Protein AF-A0A2E3BRX8-F1 (afdb_monomer_lite)

Radius of gyration: 14.37 Å; chains: 1; bounding box: 30×25×40 Å

Foldseek 3Di:
DDDPPDDWDKDWDFDWDADPVRDTDTDTDIDTPDDDDDDDDDDDDDPPGDDPVNSVVD

pLDDT: mean 86.49, std 7.49, range [67.56, 96.62]

Secondary structure (DSSP, 8-state):
---TTS---EEEEEEEEE-TTS-EEEEEEEEESSSS----------TT-S-HHHHHH-

Structure (mmCIF, N/CA/C/O backbone):
data_AF-A0A2E3BRX8-F1
#
_entry.id   AF-A0A2E3BRX8-F1
#
loop_
_atom_site.group_PDB
_atom_site.id
_atom_site.type_symbol
_atom_site.label_atom_id
_atom_site.label_alt_id
_atom_site.label_comp_id
_atom_site.label_asym_id
_atom_site.label_entity_id
_atom_site.label_seq_id
_atom_site.pdbx_PDB_ins_code
_atom_site.Cartn_x
_atom_site.Cartn_y
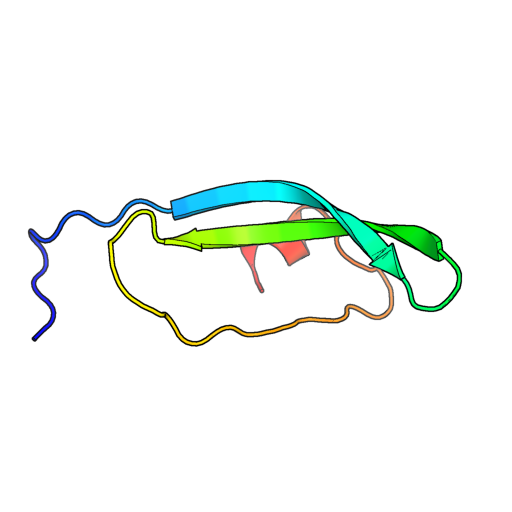_atom_site.Cartn_z
_atom_site.occupancy
_atom_site.B_iso_or_equiv
_atom_site.auth_seq_id
_atom_site.auth_comp_id
_atom_site.auth_asym_id
_atom_site.auth_atom_id
_atom_site.pdbx_PDB_model_num
ATOM 1 N N . MET A 1 1 ? -20.716 -2.822 14.096 1.00 70.75 1 MET A N 1
ATOM 2 C CA . MET A 1 1 ? -20.710 -1.358 14.303 1.00 70.75 1 MET A CA 1
ATOM 3 C C . MET A 1 1 ? -19.321 -0.973 14.762 1.00 70.75 1 MET A C 1
ATOM 5 O O . MET A 1 1 ? -18.727 -1.756 15.487 1.00 70.75 1 MET A O 1
ATOM 9 N N . TYR A 1 2 ? -18.820 0.164 14.292 1.00 77.31 2 TYR A N 1
ATOM 10 C CA . TYR A 1 2 ? -17.525 0.727 14.674 1.00 77.31 2 TYR A CA 1
ATOM 11 C C . TYR A 1 2 ? -17.597 1.331 16.088 1.00 77.31 2 TYR A C 1
ATOM 13 O O . TYR A 1 2 ? -18.610 1.958 16.411 1.00 77.31 2 TYR A O 1
ATOM 21 N N . THR A 1 3 ? -16.562 1.153 16.913 1.00 84.62 3 THR A N 1
ATOM 22 C CA . THR A 1 3 ? -16.443 1.767 18.248 1.00 84.62 3 THR A CA 1
ATOM 23 C C . THR A 1 3 ? -15.052 2.370 18.428 1.00 84.62 3 THR A C 1
ATOM 25 O O . THR A 1 3 ? -14.077 1.873 17.879 1.00 84.62 3 THR A O 1
ATOM 28 N N . THR A 1 4 ? -14.950 3.459 19.189 1.00 84.06 4 THR A N 1
ATOM 29 C CA . THR A 1 4 ? -13.705 4.241 19.320 1.00 84.06 4 THR A CA 1
ATOM 30 C C . THR A 1 4 ? -12.626 3.567 20.169 1.00 84.06 4 THR A C 1
ATOM 32 O O . THR A 1 4 ? -11.497 4.035 20.216 1.00 84.06 4 THR A O 1
ATOM 35 N N . ASP A 1 5 ? -12.981 2.512 20.895 1.00 84.44 5 ASP A N 1
ATOM 36 C CA . ASP A 1 5 ? -12.081 1.675 21.690 1.00 84.44 5 ASP A CA 1
ATOM 37 C C . ASP A 1 5 ? -11.596 0.434 20.922 1.00 84.44 5 ASP A C 1
ATOM 39 O O . ASP A 1 5 ? -10.785 -0.340 21.437 1.00 84.44 5 ASP A O 1
ATOM 43 N N . GLN A 1 6 ? -12.079 0.235 19.692 1.00 83.44 6 GLN A N 1
ATOM 44 C CA . GLN A 1 6 ? -11.627 -0.850 18.840 1.00 83.44 6 GLN A CA 1
ATOM 45 C C . GLN A 1 6 ? -10.152 -0.645 18.475 1.00 83.44 6 GLN A C 1
ATOM 47 O O . GLN A 1 6 ? -9.715 0.447 18.123 1.00 83.44 6 GLN A O 1
ATOM 52 N N . PHE A 1 7 ? -9.370 -1.724 18.535 1.00 80.69 7 PHE A N 1
ATOM 53 C CA . PHE A 1 7 ? -7.988 -1.676 18.080 1.00 80.69 7 PHE A CA 1
ATOM 54 C C . PHE A 1 7 ? -7.926 -1.392 16.573 1.00 80.69 7 PHE A C 1
ATOM 56 O O . PHE A 1 7 ? -8.394 -2.192 15.757 1.00 80.69 7 PHE A O 1
ATOM 63 N N . GLU A 1 8 ? -7.281 -0.282 16.224 1.00 83.00 8 GLU A N 1
ATOM 64 C CA . GLU A 1 8 ? -6.986 0.129 14.857 1.00 83.00 8 GLU A CA 1
ATOM 65 C C . GLU A 1 8 ? -5.477 0.216 14.664 1.00 83.00 8 GLU A C 1
ATOM 67 O O . GLU A 1 8 ? -4.827 1.200 15.006 1.00 83.00 8 GLU A O 1
ATOM 72 N N . GLY A 1 9 ? -4.912 -0.858 14.122 1.00 88.44 9 GLY A N 1
ATOM 73 C CA . GLY A 1 9 ? -3.538 -0.870 13.639 1.00 88.44 9 GLY A CA 1
ATOM 74 C C . GLY A 1 9 ? -3.513 -0.748 12.123 1.00 88.44 9 GLY A C 1
ATOM 75 O O . GLY A 1 9 ? -4.273 -1.439 11.440 1.00 88.44 9 GLY A O 1
ATOM 76 N N . ILE A 1 10 ? -2.602 0.069 11.601 1.00 92.06 10 ILE A N 1
ATOM 77 C CA . ILE A 1 10 ? -2.233 0.090 10.185 1.00 92.06 10 ILE A CA 1
ATOM 78 C C . ILE A 1 10 ? -0.758 -0.282 10.090 1.00 92.06 10 ILE A C 1
ATOM 80 O O . ILE A 1 10 ? 0.071 0.232 10.840 1.00 92.06 10 ILE A O 1
ATOM 84 N N . ILE A 1 11 ? -0.436 -1.167 9.152 1.00 93.12 11 ILE A N 1
ATOM 85 C CA . ILE A 1 11 ? 0.936 -1.359 8.690 1.00 93.12 11 ILE A CA 1
ATOM 86 C C . ILE A 1 11 ? 1.062 -0.711 7.318 1.00 93.12 11 ILE A C 1
ATOM 88 O O . ILE A 1 11 ? 0.194 -0.906 6.465 1.00 93.12 11 ILE A O 1
ATOM 92 N N . ALA A 1 12 ? 2.114 0.082 7.134 1.00 92.75 12 ALA A N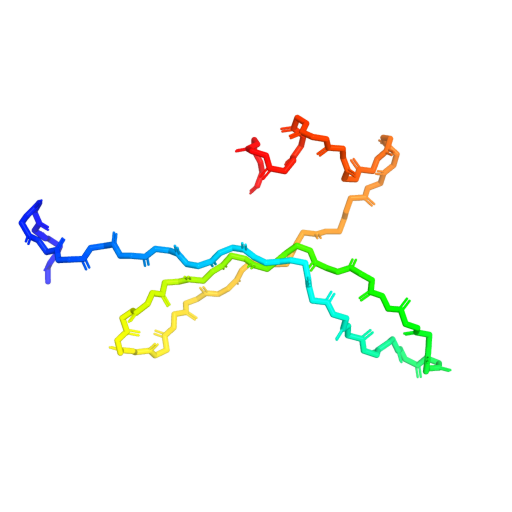 1
ATOM 93 C CA . ALA A 1 12 ? 2.375 0.771 5.886 1.00 92.75 12 ALA A CA 1
ATOM 94 C C . ALA A 1 12 ? 3.827 0.573 5.458 1.00 92.75 12 ALA A C 1
ATOM 96 O O . ALA A 1 12 ? 4.759 0.948 6.172 1.00 92.75 12 ALA A O 1
ATOM 97 N N . GLU A 1 13 ? 4.010 -0.040 4.296 1.00 93.12 13 GLU A N 1
ATOM 98 C CA . GLU A 1 13 ? 5.300 -0.548 3.838 1.00 93.12 13 GLU A CA 1
ATOM 99 C C . GLU A 1 13 ? 5.510 -0.219 2.362 1.00 93.12 13 GLU A C 1
ATOM 101 O O . GLU A 1 13 ? 4.559 -0.121 1.587 1.00 93.12 13 GLU A O 1
ATOM 106 N N . THR A 1 14 ? 6.772 -0.094 1.958 1.00 93.00 14 THR A N 1
ATOM 107 C CA . THR A 1 14 ? 7.129 -0.166 0.540 1.00 93.00 14 THR A CA 1
ATOM 108 C C . THR A 1 14 ? 7.349 -1.628 0.191 1.00 93.00 14 THR A C 1
ATOM 110 O O . THR A 1 14 ? 8.324 -2.232 0.638 1.00 93.00 14 THR A O 1
ATOM 113 N N . ILE A 1 15 ? 6.453 -2.192 -0.612 1.00 95.25 15 ILE A N 1
ATOM 114 C CA . ILE A 1 15 ? 6.566 -3.559 -1.125 1.00 95.25 15 ILE A CA 1
ATOM 115 C C . ILE A 1 15 ? 6.958 -3.544 -2.603 1.00 95.25 15 ILE A C 1
ATOM 117 O O . ILE A 1 15 ? 6.801 -2.535 -3.291 1.00 95.25 15 ILE A O 1
ATOM 121 N N . THR A 1 16 ? 7.438 -4.678 -3.105 1.00 96.50 16 THR A N 1
ATOM 122 C CA . THR A 1 16 ? 7.665 -4.881 -4.539 1.00 96.50 16 THR A CA 1
ATOM 123 C C . THR A 1 16 ? 6.599 -5.819 -5.084 1.00 96.50 16 THR A C 1
ATOM 125 O O . THR A 1 16 ? 6.407 -6.912 -4.550 1.00 96.50 16 THR A O 1
ATOM 128 N N . ILE A 1 17 ? 5.928 -5.405 -6.155 1.00 95.19 17 ILE A N 1
ATOM 129 C CA . ILE A 1 17 ? 4.999 -6.241 -6.920 1.00 95.19 17 ILE A CA 1
ATOM 130 C C . ILE A 1 17 ? 5.539 -6.449 -8.337 1.00 95.19 17 ILE A C 1
ATOM 132 O O . ILE A 1 17 ? 6.297 -5.623 -8.845 1.00 95.19 17 ILE A O 1
ATOM 136 N N . ASN A 1 18 ? 5.135 -7.543 -8.980 1.00 96.62 18 ASN A N 1
ATOM 137 C CA . ASN A 1 18 ? 5.505 -7.817 -10.365 1.00 96.62 18 ASN A CA 1
ATOM 138 C C . ASN A 1 18 ? 4.461 -7.213 -11.306 1.00 96.62 18 ASN A C 1
ATOM 140 O O . ASN A 1 18 ? 3.274 -7.529 -11.210 1.00 96.62 18 ASN A O 1
ATOM 144 N N . GLY A 1 19 ? 4.914 -6.368 -12.226 1.00 93.19 19 GLY A N 1
ATOM 145 C CA . GLY A 1 19 ? 4.112 -5.877 -13.337 1.00 93.19 19 GLY A CA 1
ATOM 146 C C . GLY A 1 19 ? 3.865 -6.956 -14.391 1.00 93.19 19 GLY A C 1
ATOM 147 O O . GLY A 1 19 ? 4.476 -8.025 -14.383 1.00 93.19 19 GLY A O 1
ATOM 148 N N . THR A 1 20 ? 2.990 -6.648 -15.348 1.00 93.06 20 THR A N 1
ATOM 149 C CA . THR A 1 20 ? 2.588 -7.571 -16.424 1.00 93.06 20 THR A CA 1
ATOM 150 C C . THR A 1 20 ? 3.771 -8.141 -17.214 1.00 93.06 20 THR A C 1
ATOM 152 O O . THR A 1 20 ? 3.734 -9.305 -17.601 1.00 93.06 20 THR A O 1
ATOM 155 N N . ASN A 1 21 ? 4.837 -7.359 -17.417 1.00 95.06 21 ASN A N 1
ATOM 156 C CA . ASN A 1 21 ? 6.038 -7.790 -18.143 1.00 95.06 21 ASN A CA 1
ATOM 157 C C . ASN A 1 21 ? 7.148 -8.344 -17.229 1.00 95.06 21 ASN A C 1
ATOM 159 O O . ASN A 1 21 ? 8.267 -8.559 -17.685 1.00 95.06 21 ASN A O 1
ATOM 163 N N . GLY A 1 22 ? 6.864 -8.564 -15.942 1.00 95.25 22 GLY A N 1
ATOM 164 C CA . GLY A 1 22 ? 7.864 -8.955 -14.943 1.00 95.25 22 GLY A CA 1
ATOM 165 C C . GLY A 1 22 ? 8.662 -7.787 -14.358 1.00 95.25 22 GLY A C 1
ATOM 166 O O . GLY A 1 22 ? 9.602 -8.020 -13.601 1.00 95.25 22 GLY A O 1
ATOM 167 N N . ASP A 1 23 ? 8.290 -6.544 -14.673 1.00 95.62 23 ASP A N 1
ATOM 168 C CA . ASP A 1 23 ? 8.919 -5.354 -14.102 1.00 95.62 23 ASP A CA 1
ATOM 169 C C . ASP A 1 23 ? 8.687 -5.290 -12.587 1.00 95.62 23 ASP A C 1
ATOM 171 O O . ASP A 1 23 ? 7.571 -5.507 -12.109 1.00 95.62 23 ASP A O 1
ATOM 175 N N . ALA A 1 24 ? 9.729 -4.960 -11.825 1.00 96.12 24 ALA A N 1
ATOM 176 C CA . ALA A 1 24 ? 9.609 -4.735 -10.390 1.00 96.12 24 ALA A CA 1
ATOM 177 C C . ALA A 1 24 ? 9.007 -3.346 -10.126 1.00 96.12 24 ALA A C 1
ATOM 179 O O . ALA A 1 24 ? 9.602 -2.329 -10.482 1.00 96.12 24 ALA A O 1
ATOM 180 N N . ILE A 1 25 ? 7.843 -3.301 -9.478 1.00 92.62 25 ILE A N 1
ATOM 181 C CA . ILE A 1 25 ? 7.137 -2.060 -9.145 1.00 92.62 25 ILE A CA 1
ATOM 182 C C . ILE A 1 25 ? 7.168 -1.862 -7.633 1.00 92.62 25 ILE A C 1
ATOM 184 O O . ILE A 1 25 ? 6.618 -2.665 -6.876 1.00 92.62 25 ILE A O 1
ATOM 188 N N . HIS A 1 26 ? 7.781 -0.767 -7.190 1.00 91.81 26 HIS A N 1
ATOM 189 C CA . HIS A 1 26 ? 7.713 -0.341 -5.796 1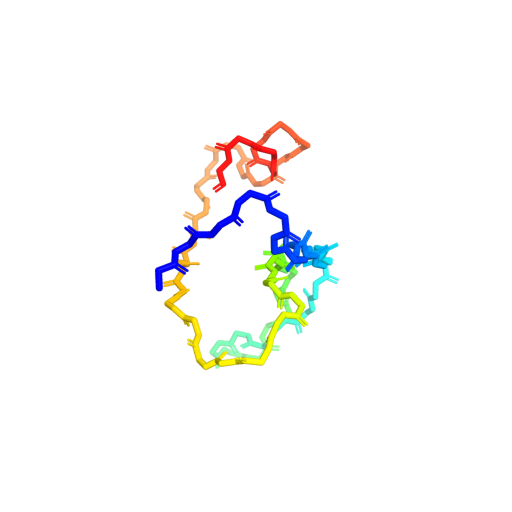.00 91.81 26 HIS A CA 1
ATOM 190 C C . HIS A 1 26 ? 6.348 0.282 -5.510 1.00 91.81 26 HIS A C 1
ATOM 192 O O . HIS A 1 26 ? 5.930 1.213 -6.191 1.00 91.81 26 HIS A O 1
ATOM 198 N N . THR A 1 27 ? 5.660 -0.239 -4.500 1.00 91.69 27 THR A N 1
ATOM 199 C CA . THR A 1 27 ? 4.293 0.152 -4.148 1.00 91.69 27 THR A CA 1
ATOM 200 C C . THR A 1 27 ? 4.233 0.500 -2.673 1.00 91.69 27 THR A C 1
ATOM 202 O O . THR A 1 27 ? 4.653 -0.302 -1.836 1.00 91.69 27 THR A O 1
ATOM 205 N N . TYR A 1 28 ? 3.689 1.671 -2.347 1.00 91.00 28 TYR A N 1
ATOM 206 C CA . TYR A 1 28 ? 3.295 1.975 -0.979 1.00 91.00 28 TYR A CA 1
ATOM 207 C C . TYR A 1 28 ? 2.000 1.237 -0.657 1.00 91.00 28 TYR A C 1
ATOM 209 O O . TYR A 1 28 ? 0.979 1.444 -1.311 1.00 91.00 28 TYR A O 1
ATOM 217 N N . PHE A 1 29 ? 2.050 0.348 0.327 1.00 92.44 29 PHE A N 1
ATOM 218 C CA . PHE A 1 29 ? 0.922 -0.484 0.700 1.00 92.44 29 PHE A CA 1
ATOM 219 C C . PHE A 1 29 ? 0.593 -0.285 2.173 1.00 92.44 29 PHE A C 1
ATOM 221 O O . PHE A 1 29 ? 1.356 -0.696 3.047 1.00 92.44 29 PHE A O 1
ATOM 228 N N . ALA A 1 30 ? -0.555 0.341 2.427 1.00 92.06 30 ALA A N 1
ATOM 229 C CA . ALA A 1 30 ? -1.129 0.498 3.753 1.00 92.06 30 ALA A CA 1
ATOM 230 C C . ALA A 1 30 ? -2.315 -0.458 3.917 1.00 92.06 30 ALA A C 1
ATOM 232 O O . ALA A 1 30 ? -3.206 -0.508 3.067 1.00 92.06 30 ALA A O 1
ATOM 233 N N . ARG A 1 31 ? -2.337 -1.228 5.010 1.00 91.88 31 ARG A N 1
ATOM 234 C CA . ARG A 1 31 ? -3.443 -2.149 5.311 1.00 91.88 31 ARG A CA 1
ATOM 235 C C . ARG A 1 31 ? -3.772 -2.206 6.805 1.00 91.88 31 ARG A C 1
ATOM 237 O O . ARG A 1 31 ? -2.857 -2.111 7.628 1.00 91.88 31 ARG A O 1
ATOM 244 N N . PRO A 1 32 ? -5.045 -2.444 7.172 1.00 91.38 32 PRO A N 1
ATOM 245 C CA . PRO A 1 32 ? -5.419 -2.720 8.553 1.00 91.38 32 PRO A CA 1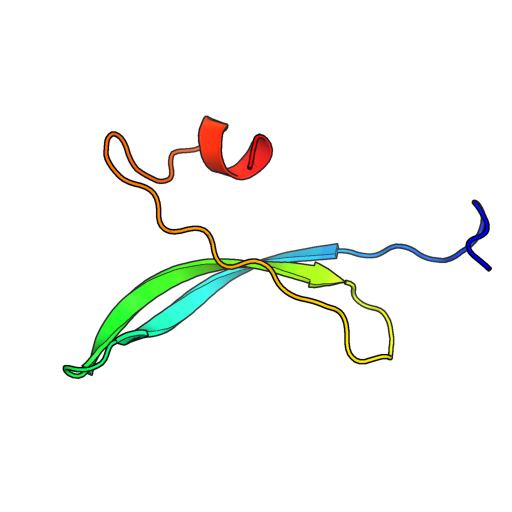
ATOM 246 C C . PRO A 1 32 ? -4.775 -4.013 9.074 1.00 91.38 32 PRO A C 1
ATOM 248 O O . PRO A 1 32 ? -4.607 -4.987 8.339 1.00 91.38 32 PRO A O 1
ATOM 251 N N . MET A 1 33 ? -4.473 -4.051 10.371 1.00 89.31 33 MET A N 1
ATOM 252 C CA . MET A 1 33 ? -3.949 -5.231 11.075 1.00 89.31 33 MET A CA 1
ATOM 253 C C . MET A 1 33 ? -5.050 -6.153 11.636 1.00 89.31 33 MET A C 1
ATOM 255 O O . MET A 1 33 ? -4.758 -7.086 12.382 1.00 89.31 33 MET A O 1
ATOM 259 N N . GLY A 1 34 ? -6.318 -5.895 11.306 1.00 82.75 34 GLY A N 1
ATOM 260 C CA . GLY A 1 34 ? -7.465 -6.661 11.796 1.00 82.75 34 GLY A CA 1
ATOM 261 C C . GLY A 1 34 ? -7.805 -7.899 10.949 1.00 82.75 34 GLY A C 1
ATOM 262 O O . GLY A 1 34 ? -7.424 -7.984 9.781 1.00 82.75 34 GLY A O 1
ATOM 263 N N . PRO A 1 35 ? -8.558 -8.864 11.505 1.00 75.56 35 PRO A N 1
ATOM 264 C CA . PRO A 1 35 ? -9.057 -10.016 10.762 1.00 75.56 35 PRO A CA 1
ATOM 265 C C . PRO A 1 35 ? -10.360 -9.675 10.019 1.00 75.56 35 PRO A C 1
ATOM 267 O O . PRO A 1 35 ? -11.381 -9.457 10.657 1.00 75.56 35 PRO A O 1
ATOM 270 N N . SER A 1 36 ? -10.333 -9.624 8.685 1.00 75.06 36 SER A N 1
ATOM 271 C CA . SER A 1 36 ? -11.490 -9.643 7.760 1.00 75.06 36 SER A CA 1
ATOM 272 C C . SER A 1 36 ? -10.982 -9.308 6.350 1.00 75.06 36 SER A C 1
ATOM 274 O O . SER A 1 36 ? -9.959 -8.633 6.228 1.00 75.06 36 SER A O 1
ATOM 276 N N . PRO A 1 37 ? -11.668 -9.701 5.262 1.00 83.19 37 PRO A N 1
ATOM 277 C CA . PRO A 1 37 ? -11.527 -8.971 4.009 1.00 83.19 37 PRO A CA 1
ATOM 278 C C . PRO A 1 37 ? -11.915 -7.500 4.219 1.00 83.19 37 PRO A C 1
ATOM 280 O O . PRO A 1 37 ? -12.952 -7.200 4.818 1.00 83.19 37 PRO A O 1
ATOM 283 N N . PHE A 1 38 ? -11.080 -6.597 3.714 1.00 86.31 38 PHE A N 1
ATOM 284 C CA . PHE A 1 38 ? -11.349 -5.164 3.643 1.00 86.31 38 PHE A CA 1
ATOM 285 C C . PHE A 1 38 ? -11.472 -4.758 2.170 1.00 86.31 38 PHE A C 1
ATOM 287 O O . PHE A 1 38 ? -10.799 -5.356 1.323 1.00 86.31 38 PHE A O 1
ATOM 294 N N . PRO A 1 39 ? -12.306 -3.761 1.832 1.00 90.69 39 PRO A N 1
ATOM 295 C CA . PRO A 1 39 ? -12.224 -3.130 0.522 1.00 90.69 39 PRO A CA 1
ATOM 296 C C . PRO A 1 39 ? -10.837 -2.499 0.334 1.00 90.69 39 PRO A C 1
ATOM 298 O O . PRO A 1 39 ? -10.214 -2.056 1.299 1.00 90.69 39 PRO A O 1
ATOM 301 N N . ALA A 1 40 ? -10.367 -2.450 -0.910 1.00 91.44 40 ALA A N 1
ATOM 302 C CA . ALA A 1 40 ? -9.081 -1.862 -1.264 1.00 91.44 40 ALA A CA 1
ATOM 303 C C . ALA A 1 40 ? -9.261 -0.783 -2.334 1.00 91.44 40 ALA A C 1
ATOM 305 O O . ALA A 1 40 ? -10.144 -0.880 -3.188 1.00 91.44 40 ALA A O 1
ATOM 306 N N . VAL A 1 41 ? -8.390 0.222 -2.293 1.00 92.56 41 VAL A N 1
ATOM 307 C CA . VAL A 1 41 ? -8.267 1.262 -3.315 1.00 92.56 41 VAL A CA 1
ATOM 308 C C . VAL A 1 41 ? -6.878 1.142 -3.924 1.00 92.56 41 VAL A C 1
ATOM 310 O O . VAL A 1 41 ? -5.897 0.966 -3.206 1.00 92.56 41 VAL A O 1
ATOM 313 N N . VAL A 1 42 ? -6.801 1.217 -5.250 1.00 92.19 42 VAL A N 1
ATOM 314 C CA . VAL A 1 42 ? -5.533 1.287 -5.977 1.00 92.19 42 VAL A CA 1
ATOM 315 C C . VAL A 1 42 ? -5.403 2.691 -6.536 1.00 92.19 42 VAL A C 1
ATOM 317 O O . VAL A 1 42 ? -6.256 3.135 -7.304 1.00 92.19 42 VAL A O 1
ATOM 320 N N . LEU A 1 43 ? -4.328 3.370 -6.152 1.00 89.94 43 LEU A N 1
ATOM 321 C CA . LEU A 1 43 ? -3.982 4.685 -6.659 1.00 89.94 43 LEU A CA 1
ATOM 322 C C . LEU A 1 43 ? -2.754 4.571 -7.561 1.00 89.94 43 LEU A C 1
ATOM 324 O O . LEU A 1 43 ? -1.726 4.035 -7.159 1.00 89.94 43 LEU A O 1
ATOM 328 N N . ALA A 1 44 ? -2.878 5.066 -8.789 1.00 89.12 44 ALA A N 1
ATOM 329 C CA . ALA A 1 44 ? -1.785 5.139 -9.749 1.00 89.12 44 ALA A CA 1
ATOM 330 C C . ALA A 1 44 ? -1.459 6.613 -10.008 1.00 89.12 44 ALA A C 1
ATOM 332 O O . ALA A 1 44 ? -2.179 7.294 -10.742 1.00 89.12 44 ALA A O 1
ATOM 333 N N . HIS A 1 45 ? -0.402 7.120 -9.370 1.00 85.06 45 HIS A N 1
ATOM 334 C CA . HIS A 1 45 ? 0.009 8.516 -9.514 1.00 85.06 45 HIS A CA 1
ATOM 335 C C . HIS A 1 45 ? 0.552 8.796 -10.925 1.00 85.06 45 HIS A C 1
ATOM 337 O O . HIS A 1 45 ? 1.357 8.040 -11.467 1.00 85.06 45 HIS A O 1
ATOM 343 N N . HIS A 1 46 ? 0.134 9.924 -11.504 1.00 83.19 46 HIS A N 1
ATOM 344 C CA . HIS A 1 46 ? 0.855 10.581 -12.600 1.00 83.19 46 HIS A CA 1
ATOM 345 C C . HIS A 1 46 ? 2.006 11.430 -12.008 1.00 83.19 46 HIS A C 1
ATOM 347 O O . HIS A 1 46 ? 2.362 11.267 -10.849 1.00 83.19 46 HIS A O 1
ATOM 353 N N . LEU A 1 47 ? 2.587 12.359 -12.767 1.00 78.38 47 LEU A N 1
ATOM 354 C CA . LEU A 1 47 ? 3.566 13.346 -12.297 1.00 78.38 47 LEU A CA 1
ATOM 355 C C . LEU A 1 47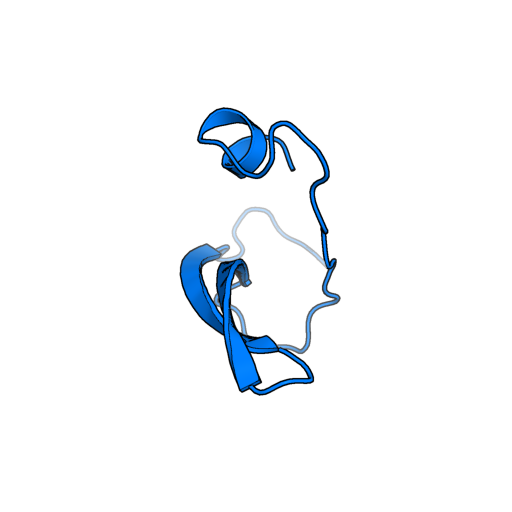 ? 2.994 14.278 -11.200 1.00 78.38 47 LEU A C 1
ATOM 357 O O . LEU A 1 47 ? 1.842 14.700 -11.331 1.00 78.38 47 LEU A O 1
ATOM 361 N N . PRO A 1 48 ? 3.788 14.659 -10.174 1.00 75.38 48 PRO A N 1
ATOM 362 C CA . PRO A 1 48 ? 5.210 14.333 -9.977 1.00 75.38 48 PRO A CA 1
ATOM 363 C C . PRO A 1 48 ? 5.472 12.917 -9.433 1.00 75.38 48 PRO A C 1
ATOM 365 O O . PRO A 1 48 ? 6.626 12.513 -9.334 1.00 75.38 48 PRO A O 1
ATOM 368 N N . GLY A 1 49 ? 4.423 12.147 -9.151 1.00 77.06 49 GLY A N 1
ATOM 369 C CA . GLY A 1 49 ? 4.500 10.784 -8.638 1.00 77.06 49 GLY A CA 1
ATOM 370 C C . GLY A 1 49 ? 4.207 10.713 -7.146 1.00 77.06 49 GLY A C 1
ATOM 371 O O . GLY A 1 49 ? 3.714 11.658 -6.534 1.00 77.06 49 GLY A O 1
ATOM 372 N N . TRP A 1 50 ? 4.516 9.557 -6.573 1.00 76.75 50 TRP A N 1
ATOM 373 C CA . TRP A 1 50 ? 4.521 9.343 -5.134 1.00 76.75 50 TRP A CA 1
ATOM 374 C C . TRP A 1 50 ? 5.789 9.979 -4.540 1.00 76.75 50 TRP A C 1
ATOM 376 O O . TRP A 1 50 ? 6.885 9.427 -4.638 1.00 76.75 50 TRP A O 1
ATOM 386 N N . ASP A 1 51 ? 5.625 11.158 -3.944 1.00 77.75 51 ASP A N 1
ATOM 387 C CA . ASP A 1 51 ? 6.618 11.801 -3.082 1.00 77.75 51 ASP A CA 1
ATOM 388 C C . ASP A 1 51 ? 6.218 11.667 -1.598 1.00 77.75 51 ASP A C 1
ATOM 390 O O . ASP A 1 51 ? 5.228 11.015 -1.253 1.00 77.75 51 ASP A O 1
ATOM 394 N N . GLU A 1 52 ? 7.013 12.246 -0.696 1.00 77.62 52 GLU A N 1
ATOM 395 C CA . GLU A 1 52 ? 6.733 12.218 0.745 1.00 77.62 52 GLU A CA 1
ATOM 396 C C . GLU A 1 52 ? 5.351 12.797 1.084 1.00 77.62 52 GLU A C 1
ATOM 398 O O . GLU A 1 52 ? 4.644 12.242 1.922 1.00 77.62 52 GLU A O 1
ATOM 403 N N . LEU A 1 53 ? 4.939 13.867 0.397 1.00 79.56 53 LEU A N 1
ATOM 404 C CA . LEU A 1 53 ? 3.677 14.550 0.657 1.00 79.56 53 LEU A CA 1
ATOM 405 C C . LEU A 1 53 ? 2.483 13.726 0.165 1.00 79.56 53 LEU A C 1
ATOM 407 O O . LEU A 1 53 ? 1.518 13.529 0.904 1.00 79.56 53 LEU A O 1
ATOM 411 N N . TYR A 1 54 ? 2.546 13.210 -1.064 1.00 77.88 54 TYR A N 1
ATOM 412 C CA . TYR A 1 54 ? 1.465 12.407 -1.633 1.00 77.88 54 TYR A CA 1
ATOM 413 C C . TYR A 1 54 ? 1.279 11.084 -0.895 1.00 77.88 54 TYR A C 1
ATOM 415 O O . TYR A 1 54 ? 0.163 10.589 -0.847 1.00 77.88 54 TYR A O 1
ATOM 423 N N . ARG A 1 55 ? 2.322 10.537 -0.260 1.00 78.81 55 ARG A N 1
ATOM 424 C CA . ARG A 1 55 ? 2.194 9.323 0.561 1.00 78.81 55 ARG A CA 1
ATOM 425 C C . ARG A 1 55 ? 1.263 9.493 1.762 1.00 78.81 55 ARG A C 1
ATOM 427 O O . ARG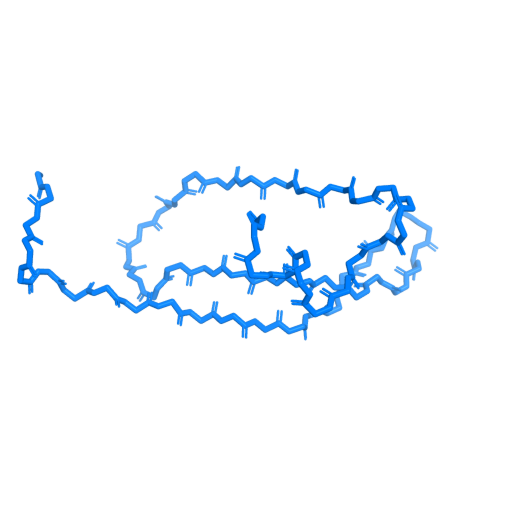 A 1 55 ? 0.651 8.523 2.189 1.00 78.81 55 ARG A O 1
ATOM 434 N N . GLU A 1 56 ? 1.219 10.696 2.323 1.00 77.31 56 GLU A N 1
ATOM 435 C CA . GLU A 1 56 ? 0.406 11.005 3.500 1.00 77.31 56 GLU A CA 1
ATOM 436 C C . GLU A 1 56 ? -0.997 11.482 3.105 1.00 77.31 56 GLU A C 1
ATOM 438 O O . GLU A 1 56 ? -1.969 11.254 3.818 1.00 77.31 56 GLU A O 1
ATOM 443 N N . PHE A 1 57 ? -1.109 12.179 1.973 1.00 78.31 57 PHE A N 1
ATOM 444 C CA . PHE A 1 57 ? -2.346 12.859 1.590 1.00 78.31 57 PHE A CA 1
ATOM 445 C C . PHE A 1 57 ? -3.335 11.967 0.829 1.00 78.31 57 PHE A C 1
ATOM 447 O O . PHE A 1 57 ? -4.509 12.335 0.740 1.00 78.31 57 PHE A O 1
ATOM 454 N N . THR A 1 58 ? -2.883 10.852 0.246 1.00 67.56 58 THR A N 1
ATOM 455 C CA . THR A 1 58 ? -3.699 9.993 -0.631 1.00 67.56 58 THR A CA 1
ATOM 456 C C . THR A 1 58 ? -3.699 8.543 -0.191 1.00 67.56 58 THR A C 1
ATOM 458 O O . THR A 1 58 ? -4.802 7.956 -0.141 1.00 67.56 58 THR A O 1
#

Sequence (58 aa):
MYTTDQFEGIIAETITINGTNGDAIHTYFARPMGPSPFPAVVLAHHLPGWDELYREFT